Protein AF-A0A661IGG8-F1 (afdb_monomer)

Nearest PDB structures (foldseek):
  1zkb-assembly1_A  TM=8.436E-01  e=4.062E-01  Escherichia coli
  7bg0-assembly2_D  TM=8.543E-01  e=1.352E+00  Escherichia coli K-12
  6les-assembly2_Y  TM=8.564E-01  e=2.61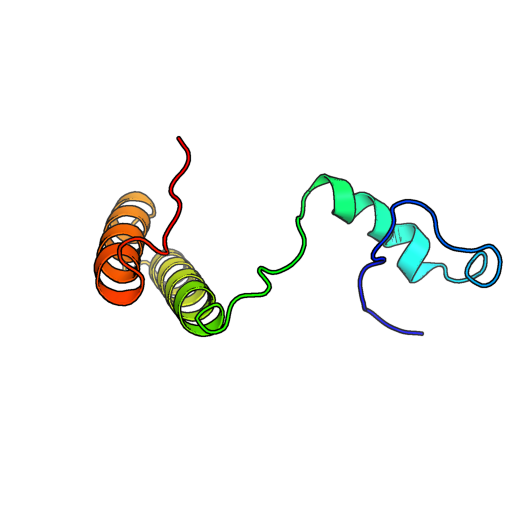9E+00  Escherichia coli K-12
  8art-assembly2_B  TM=7.094E-01  e=2.466E+00  Streptomyces scabiei

Foldseek 3Di:
DDQDEDPDLDDDPVCVVVVNNPVCSVCVVVDDDQDPDPCSVVLVVLVVVLVVCCVVVVDPNVRSVVVSVVSCCVPQPPNDDDDD

pLDDT: mean 91.09, std 7.29, range [63.44, 98.69]

Radius of gyration: 17.33 Å; Cα contacts (8 Å, |Δi|>4): 51; chains: 1; bounding box: 37×26×45 Å

Sequence (84 aa):
GSAHLSILKENAPEYSAWKFGSAVTYMLDYTTSIPNHPKWSVYKTALYQAIQAVETGAMTPDKALEWITDKLTRELGDELIVKG

Solvent-accessible surface area (backbone atoms only — not comparable to full-atom values): 5361 Å² total; per-residue (Å²): 133,80,90,66,77,59,92,51,87,67,74,60,78,91,50,73,80,42,63,66,44,69,70,49,29,70,53,59,82,79,56,77,81,80,73,96,48,95,62,42,65,60,56,52,52,44,52,53,52,32,50,51,30,36,77,71,65,78,30,52,68,68,57,28,51,52,50,41,50,57,50,45,46,72,76,45,42,90,77,54,86,85,81,134

Secondary structure (DSSP, 8-state):
---PPPSSSS--GGGTT-HHHHHHGGGGGS--PPP--TTHHHHHHHHHHHHHHHHTTSS-HHHHHHHHHHHHHHHHGGG-----

Mean predicted aligned error: 4.87 Å

Structure (mmCIF, N/CA/C/O backbone):
data_AF-A0A661IGG8-F1
#
_entry.id   AF-A0A661IGG8-F1
#
loop_
_atom_site.group_PDB
_atom_site.id
_atom_site.type_symbol
_atom_site.label_atom_id
_atom_site.label_alt_id
_atom_site.label_comp_id
_atom_site.label_asym_id
_atom_site.label_entity_id
_atom_site.label_seq_id
_atom_site.pdbx_PDB_ins_code
_atom_site.Cartn_x
_atom_site.Cartn_y
_atom_site.Cartn_z
_atom_site.occupancy
_atom_site.B_iso_or_equiv
_atom_site.auth_seq_id
_atom_site.auth_comp_id
_atom_site.auth_asym_id
_atom_site.auth_atom_id
_atom_site.pdbx_PDB_model_num
ATOM 1 N N . GLY A 1 1 ? 11.091 10.738 -21.391 1.00 63.44 1 GLY A N 1
ATOM 2 C CA . GLY A 1 1 ? 10.898 9.351 -20.927 1.00 63.44 1 GLY A CA 1
ATOM 3 C C . GLY A 1 1 ? 9.783 9.337 -19.907 1.00 63.44 1 GLY A C 1
ATOM 4 O O . GLY A 1 1 ? 9.647 10.324 -19.197 1.00 63.44 1 GLY A O 1
ATOM 5 N N . SER A 1 2 ? 8.969 8.284 -19.871 1.00 74.25 2 SER A N 1
ATOM 6 C CA . SER A 1 2 ? 7.928 8.121 -18.850 1.00 74.25 2 SER A CA 1
ATOM 7 C C . SER A 1 2 ? 8.532 7.646 -17.522 1.00 74.25 2 SER A C 1
ATOM 9 O O . SER A 1 2 ? 9.545 6.945 -17.536 1.00 74.25 2 SER A O 1
ATOM 11 N N . ALA A 1 3 ? 7.910 8.024 -16.403 1.00 80.81 3 ALA A N 1
ATOM 12 C CA . ALA A 1 3 ? 8.218 7.512 -15.066 1.00 80.81 3 ALA A CA 1
ATOM 13 C C . ALA A 1 3 ? 7.252 6.392 -14.621 1.00 80.81 3 ALA A C 1
ATOM 15 O O . ALA A 1 3 ? 7.256 6.002 -13.456 1.00 80.81 3 ALA A O 1
ATOM 16 N N . HIS A 1 4 ? 6.403 5.886 -15.523 1.00 85.12 4 HIS A N 1
ATOM 17 C CA . HIS A 1 4 ? 5.554 4.732 -15.232 1.00 85.12 4 HIS A CA 1
ATOM 18 C C . HIS A 1 4 ? 6.392 3.458 -15.086 1.00 85.12 4 HIS A C 1
ATOM 20 O O . HIS A 1 4 ? 7.384 3.275 -15.791 1.00 85.12 4 HIS A O 1
ATOM 26 N N . LEU A 1 5 ? 5.967 2.574 -14.183 1.00 87.31 5 LEU A N 1
ATOM 27 C CA . LEU A 1 5 ? 6.519 1.229 -14.067 1.00 87.31 5 LEU A CA 1
ATOM 28 C C . LEU A 1 5 ? 6.079 0.386 -15.274 1.00 87.31 5 LEU A C 1
ATOM 30 O O . LEU A 1 5 ? 4.947 0.519 -15.746 1.00 87.31 5 LEU A O 1
ATOM 34 N N . SER A 1 6 ? 6.973 -0.470 -15.768 1.00 85.25 6 SER A N 1
ATOM 35 C CA . SER A 1 6 ? 6.669 -1.467 -16.801 1.00 85.25 6 SER A CA 1
ATOM 36 C C . SER A 1 6 ? 5.479 -2.335 -16.372 1.00 85.25 6 SER A C 1
ATOM 38 O O . SER A 1 6 ? 5.316 -2.600 -15.189 1.00 85.25 6 SER A O 1
ATOM 40 N N . ILE A 1 7 ? 4.644 -2.797 -17.307 1.00 83.19 7 ILE A N 1
ATOM 41 C CA . ILE A 1 7 ? 3.550 -3.740 -16.985 1.00 83.19 7 ILE A CA 1
ATOM 42 C C . ILE A 1 7 ? 4.072 -5.184 -16.972 1.00 83.19 7 ILE A C 1
ATOM 44 O O . ILE A 1 7 ? 3.619 -6.011 -16.185 1.00 83.19 7 ILE A O 1
ATOM 48 N N . LEU A 1 8 ? 5.036 -5.479 -17.847 1.00 85.38 8 LEU A N 1
ATOM 49 C CA . LEU A 1 8 ? 5.662 -6.789 -17.995 1.00 85.38 8 LEU A CA 1
ATOM 50 C C . LEU A 1 8 ? 7.076 -6.779 -17.410 1.00 85.38 8 LEU A C 1
ATOM 52 O O . LEU A 1 8 ? 7.737 -5.741 -17.371 1.00 85.38 8 LEU A O 1
ATOM 56 N N . LYS A 1 9 ? 7.548 -7.961 -17.002 1.00 83.88 9 LYS A N 1
ATOM 57 C CA . LYS A 1 9 ? 8.925 -8.161 -16.519 1.00 83.88 9 LYS A CA 1
ATOM 58 C C . LYS A 1 9 ? 9.970 -8.026 -17.624 1.00 83.88 9 LYS A C 1
ATOM 60 O O . LYS A 1 9 ? 11.120 -7.705 -17.350 1.00 83.88 9 LYS A O 1
ATOM 65 N N . GLU A 1 10 ? 9.560 -8.246 -18.865 1.00 82.56 10 GLU A N 1
ATOM 66 C CA . GLU A 1 10 ? 10.399 -8.071 -20.040 1.00 82.56 10 GLU A CA 1
ATOM 67 C C . GLU A 1 10 ? 9.803 -6.972 -20.913 1.00 82.56 10 GLU A C 1
ATOM 69 O O . GLU A 1 10 ? 8.619 -6.993 -21.257 1.00 82.56 10 GLU A O 1
ATOM 74 N N . ASN A 1 11 ? 10.632 -5.984 -21.237 1.00 78.38 11 ASN A N 1
ATOM 75 C CA . ASN A 1 11 ? 10.251 -4.894 -22.119 1.00 78.38 11 ASN A CA 1
ATOM 76 C C . ASN A 1 11 ? 10.422 -5.323 -23.579 1.00 78.38 11 ASN A C 1
ATOM 78 O O . ASN A 1 11 ? 11.363 -6.043 -23.913 1.00 78.38 11 ASN A O 1
ATOM 82 N N . ALA A 1 12 ? 9.542 -4.836 -24.455 1.00 83.50 12 ALA A N 1
ATOM 83 C CA . ALA A 1 12 ? 9.678 -5.072 -25.888 1.00 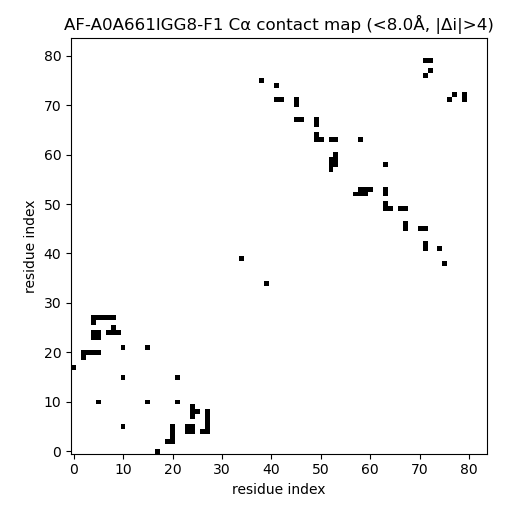83.50 12 ALA A CA 1
ATOM 84 C C . ALA A 1 12 ? 11.008 -4.481 -26.421 1.00 83.50 12 ALA A C 1
ATOM 86 O O . ALA A 1 12 ? 11.518 -3.512 -25.840 1.00 83.50 12 ALA A O 1
ATOM 87 N N . PRO A 1 13 ? 11.591 -5.036 -27.503 1.00 84.88 13 PRO A N 1
ATOM 88 C CA . PRO A 1 13 ? 12.914 -4.642 -28.000 1.00 84.88 13 PRO A CA 1
ATOM 89 C C . PRO A 1 13 ? 13.075 -3.138 -28.264 1.00 84.88 13 PRO A C 1
ATOM 91 O O . PRO A 1 13 ? 14.156 -2.577 -28.062 1.00 84.88 13 PRO A O 1
ATOM 94 N N . GLU A 1 14 ? 11.992 -2.464 -28.650 1.00 85.31 14 GLU A N 1
ATOM 95 C CA . GLU A 1 14 ? 11.930 -1.023 -28.916 1.00 85.31 14 GLU A CA 1
ATOM 96 C C . GLU A 1 14 ? 12.238 -0.176 -27.668 1.00 85.31 14 GLU A C 1
ATOM 98 O O . GLU A 1 14 ? 12.642 0.982 -27.777 1.00 85.31 14 GLU A O 1
ATOM 103 N N . TYR A 1 15 ? 12.104 -0.759 -26.473 1.00 82.25 15 TYR A N 1
ATOM 104 C CA . TYR A 1 15 ? 12.378 -0.123 -25.184 1.00 82.25 15 TYR A CA 1
ATO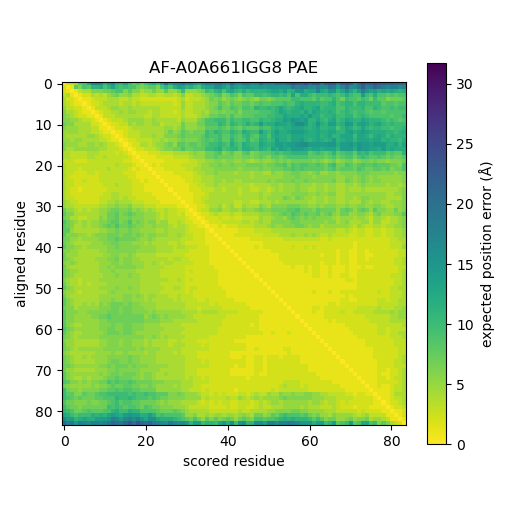M 105 C C . TYR A 1 15 ? 13.736 -0.514 -24.587 1.00 82.25 15 TYR A C 1
ATOM 107 O O . TYR A 1 15 ? 14.043 -0.123 -23.462 1.00 82.25 15 TYR A O 1
ATOM 115 N N . SER A 1 16 ? 14.590 -1.221 -25.333 1.00 79.62 16 SER A N 1
ATOM 116 C CA . SER A 1 16 ? 15.932 -1.635 -24.884 1.00 79.62 16 SER A CA 1
ATOM 117 C C . SER A 1 16 ? 16.821 -0.469 -24.419 1.00 79.62 16 SER A C 1
ATOM 119 O O . SER A 1 16 ? 17.634 -0.630 -23.509 1.00 79.62 16 SER A O 1
ATOM 121 N N . ALA A 1 17 ? 16.634 0.730 -24.979 1.00 85.88 17 ALA A N 1
ATOM 122 C CA . ALA A 1 17 ? 17.362 1.939 -24.589 1.00 85.88 17 ALA A CA 1
ATOM 123 C C . ALA A 1 17 ? 16.745 2.696 -23.390 1.00 85.88 17 ALA A C 1
ATOM 125 O O . ALA A 1 17 ? 17.318 3.688 -22.923 1.00 85.88 17 ALA A O 1
ATOM 126 N N . TRP A 1 18 ? 15.584 2.272 -22.871 1.00 88.81 18 TRP A N 1
ATOM 127 C CA . TRP A 1 18 ? 14.897 2.949 -21.768 1.00 88.81 18 TRP A CA 1
ATOM 128 C C . TRP A 1 18 ? 15.543 2.617 -20.417 1.00 88.81 18 TRP A C 1
ATOM 130 O O . TRP A 1 18 ? 15.050 1.809 -19.634 1.00 88.81 18 TRP A O 1
ATOM 140 N N . LYS A 1 19 ? 16.654 3.304 -20.122 1.00 87.94 19 LYS A N 1
ATOM 141 C CA . LYS A 1 19 ? 17.465 3.092 -18.910 1.00 87.94 19 LYS A CA 1
ATOM 142 C C . LYS A 1 19 ? 16.652 3.114 -17.613 1.00 87.94 19 LYS A C 1
ATOM 144 O O . LYS A 1 19 ? 16.855 2.254 -16.768 1.00 87.94 19 LYS A O 1
ATOM 149 N N . PHE A 1 20 ? 15.747 4.087 -17.460 1.00 87.88 20 PHE A N 1
ATOM 150 C CA . PHE A 1 20 ? 14.925 4.201 -16.252 1.00 87.88 20 PHE A CA 1
ATOM 151 C C . PHE A 1 20 ? 13.990 3.001 -16.092 1.00 87.88 20 PHE A C 1
ATOM 153 O O . PHE A 1 20 ? 14.017 2.370 -15.045 1.00 87.88 20 PHE A O 1
ATOM 160 N N . GLY A 1 21 ? 13.222 2.656 -17.131 1.00 87.62 21 GLY A N 1
ATOM 161 C CA . GLY A 1 21 ? 12.291 1.528 -17.078 1.00 87.62 21 GLY A CA 1
ATOM 162 C C . GLY A 1 21 ? 13.000 0.228 -16.748 1.00 87.62 21 GLY A C 1
ATOM 163 O O . GLY A 1 21 ? 12.626 -0.433 -15.789 1.00 87.62 21 GLY A O 1
ATOM 164 N N . SER A 1 22 ? 14.096 -0.075 -17.449 1.00 86.19 22 SER A N 1
ATOM 165 C CA . SER A 1 22 ? 14.914 -1.259 -17.160 1.00 86.19 22 SER A CA 1
ATOM 166 C C . SER A 1 22 ? 15.452 -1.276 -15.725 1.00 86.19 22 SER A C 1
ATOM 168 O O . SER A 1 22 ? 15.527 -2.341 -15.121 1.00 86.19 22 SER A O 1
ATOM 170 N N . ALA A 1 23 ? 15.790 -0.113 -15.157 1.00 89.56 23 ALA A N 1
ATOM 171 C CA . ALA A 1 23 ? 16.282 -0.011 -13.785 1.00 89.56 23 ALA A CA 1
ATOM 172 C C . ALA A 1 23 ? 15.194 -0.219 -12.720 1.00 89.56 23 ALA A C 1
ATOM 174 O O . ALA A 1 23 ? 15.529 -0.611 -11.607 1.00 89.56 23 ALA A O 1
ATOM 175 N N . VAL A 1 24 ? 13.916 0.032 -13.030 1.00 90.94 24 VAL A N 1
ATOM 176 C CA . VAL A 1 24 ? 12.809 -0.105 -12.065 1.00 90.94 24 VAL A CA 1
ATOM 177 C C . VAL A 1 24 ? 11.926 -1.329 -12.306 1.00 90.94 24 VAL A C 1
ATOM 179 O O . VAL A 1 24 ? 11.154 -1.674 -11.421 1.00 90.94 24 VAL A O 1
ATOM 182 N N . THR A 1 25 ? 12.043 -2.028 -13.444 1.00 89.88 25 THR A N 1
ATOM 183 C CA . THR A 1 25 ? 11.212 -3.207 -13.770 1.00 89.88 25 THR A CA 1
ATOM 184 C C . THR A 1 25 ? 11.249 -4.287 -12.680 1.00 89.88 25 THR A C 1
ATOM 186 O O . THR A 1 25 ? 10.231 -4.931 -12.444 1.00 89.88 25 THR A O 1
ATOM 189 N N . TYR A 1 26 ? 12.366 -4.446 -11.958 1.00 90.81 26 TYR A N 1
ATOM 190 C CA . TYR A 1 26 ? 12.463 -5.395 -10.838 1.00 90.81 26 TYR A CA 1
ATOM 191 C C . TYR A 1 26 ? 11.429 -5.128 -9.725 1.00 90.81 26 TYR A C 1
ATOM 193 O O . TYR A 1 26 ? 11.058 -6.038 -8.991 1.00 90.81 26 TYR A O 1
ATOM 201 N N . MET A 1 27 ? 10.917 -3.896 -9.600 1.00 92.69 27 MET A N 1
ATOM 202 C CA . MET A 1 27 ? 9.886 -3.554 -8.614 1.00 92.69 27 MET A CA 1
ATOM 203 C C . MET A 1 27 ? 8.577 -4.320 -8.845 1.00 92.69 27 MET A C 1
ATOM 205 O O . MET A 1 27 ? 7.785 -4.444 -7.913 1.00 92.69 27 MET A O 1
ATOM 209 N N . LEU A 1 28 ? 8.366 -4.881 -10.045 1.00 92.00 28 LEU A N 1
ATOM 210 C CA . LEU A 1 28 ? 7.252 -5.788 -10.336 1.00 92.00 28 LEU A CA 1
ATOM 211 C C . LEU A 1 28 ? 7.258 -7.062 -9.489 1.00 92.00 28 LEU A C 1
ATOM 213 O O . LEU A 1 28 ? 6.209 -7.680 -9.343 1.00 92.00 28 LEU A O 1
ATOM 217 N N . ASP A 1 29 ? 8.390 -7.437 -8.894 1.00 92.31 29 ASP A N 1
ATOM 218 C CA . ASP A 1 29 ? 8.452 -8.561 -7.955 1.00 92.31 29 ASP A CA 1
ATOM 219 C C . ASP A 1 29 ? 7.833 -8.227 -6.586 1.00 92.31 29 ASP A C 1
ATOM 221 O O . ASP A 1 29 ? 7.510 -9.128 -5.815 1.00 92.31 29 ASP A O 1
ATOM 225 N N . TYR A 1 30 ? 7.633 -6.939 -6.294 1.00 92.62 30 TYR A N 1
ATOM 226 C CA . TYR A 1 30 ? 7.163 -6.437 -4.999 1.00 92.62 30 TYR A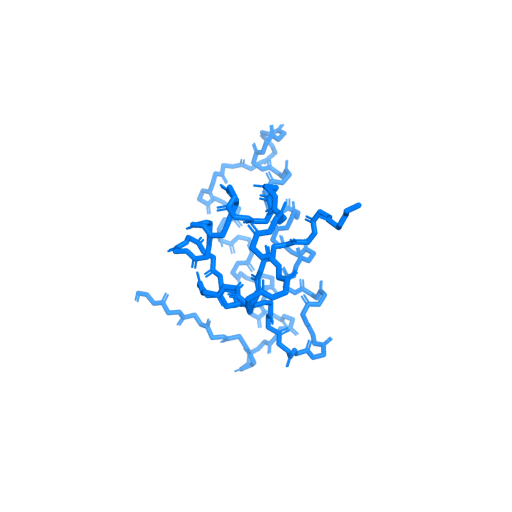 CA 1
ATOM 227 C C . TYR A 1 30 ? 5.817 -5.717 -5.080 1.00 92.62 30 TYR A C 1
ATOM 229 O O . TYR A 1 30 ? 5.381 -5.107 -4.105 1.00 92.62 30 TYR A O 1
ATOM 237 N N . THR A 1 31 ? 5.157 -5.743 -6.236 1.00 90.62 31 THR A N 1
ATOM 238 C CA . THR A 1 31 ? 3.875 -5.068 -6.423 1.00 90.62 31 THR A CA 1
ATOM 239 C C . THR A 1 31 ? 2.907 -5.911 -7.238 1.00 90.62 31 THR A C 1
ATOM 241 O O . THR A 1 31 ? 3.258 -6.924 -7.834 1.00 90.62 31 THR A O 1
ATOM 244 N N . THR A 1 32 ? 1.654 -5.477 -7.253 1.00 86.69 32 THR A N 1
ATOM 245 C CA . THR A 1 32 ? 0.586 -6.061 -8.060 1.00 86.69 32 THR A CA 1
ATOM 246 C C . THR A 1 32 ? -0.095 -4.960 -8.862 1.00 86.69 32 THR A C 1
ATOM 248 O O . THR A 1 32 ? 0.088 -3.767 -8.605 1.00 86.69 32 THR A O 1
ATOM 251 N N . SER A 1 33 ? -0.876 -5.342 -9.870 1.00 86.31 33 SER A N 1
ATOM 252 C CA . SER A 1 33 ? -1.694 -4.376 -10.595 1.00 86.31 33 SER A CA 1
ATOM 253 C C . SER A 1 33 ? -2.776 -3.796 -9.687 1.00 86.31 33 SER A C 1
ATOM 255 O O . SER A 1 33 ? -3.373 -4.499 -8.873 1.00 86.31 33 SER A O 1
ATOM 257 N N . ILE A 1 34 ? -3.060 -2.509 -9.873 1.00 87.06 34 ILE A N 1
ATOM 258 C CA . ILE A 1 34 ? -4.158 -1.832 -9.183 1.00 87.06 34 ILE A CA 1
ATOM 259 C C . ILE A 1 34 ? -5.478 -2.569 -9.489 1.00 87.06 34 ILE A C 1
ATOM 261 O O . ILE A 1 34 ? -5.736 -2.859 -10.662 1.00 87.06 34 ILE A O 1
ATOM 265 N N . PRO A 1 35 ? -6.332 -2.849 -8.484 1.00 88.25 35 PRO A N 1
ATOM 266 C CA . PRO A 1 35 ? -7.623 -3.487 -8.705 1.00 88.25 35 PRO A CA 1
ATOM 267 C C . PRO A 1 35 ? -8.492 -2.721 -9.707 1.00 88.25 35 PRO A C 1
ATOM 269 O O . PRO A 1 35 ? -8.765 -1.531 -9.536 1.00 88.25 35 PRO A O 1
ATOM 272 N N . ASN A 1 36 ? -8.985 -3.422 -10.730 1.00 89.81 36 ASN A N 1
ATOM 273 C CA . ASN A 1 36 ? -9.966 -2.883 -11.668 1.00 89.81 36 ASN A CA 1
ATOM 274 C C . ASN A 1 36 ? -11.374 -2.978 -11.062 1.00 89.81 36 ASN A C 1
ATOM 276 O O . ASN A 1 36 ? -12.149 -3.870 -1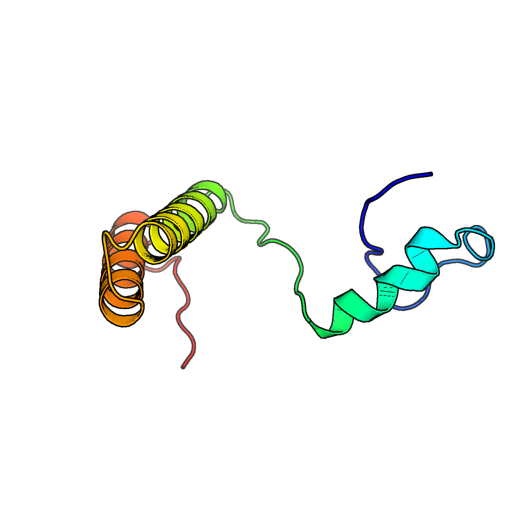1.400 1.00 89.81 36 ASN A O 1
ATOM 280 N N . HIS A 1 37 ? -11.669 -2.100 -10.103 1.00 92.31 37 HIS A N 1
ATOM 281 C CA . HIS A 1 37 ? -12.927 -2.118 -9.363 1.00 92.31 37 HIS A CA 1
ATOM 282 C C . HIS A 1 37 ? -13.511 -0.703 -9.206 1.00 92.31 37 HIS A C 1
ATOM 284 O O . HIS A 1 37 ? -12.767 0.203 -8.819 1.00 92.31 37 HIS A O 1
ATOM 290 N N . PRO A 1 38 ? -14.827 -0.476 -9.417 1.00 94.56 38 PRO A N 1
ATOM 291 C CA . PRO A 1 38 ? -15.435 0.857 -9.291 1.00 94.56 38 PRO A CA 1
ATOM 292 C C . PRO A 1 38 ? -15.225 1.496 -7.914 1.00 94.56 38 PRO A C 1
ATOM 294 O O . PRO A 1 38 ? -15.026 2.704 -7.798 1.00 94.56 38 PRO A O 1
ATOM 297 N N . LYS A 1 39 ? -15.204 0.673 -6.859 1.00 94.69 39 LYS A N 1
ATOM 298 C CA . LYS A 1 39 ? -14.948 1.114 -5.480 1.00 94.69 39 LYS A CA 1
ATOM 299 C C . LYS A 1 39 ? -13.462 1.142 -5.096 1.00 94.69 39 LYS A C 1
ATOM 301 O O . LYS A 1 39 ? -13.148 1.305 -3.923 1.00 94.69 39 LYS A O 1
ATOM 306 N N . TRP A 1 40 ? -12.525 1.034 -6.043 1.00 94.31 40 TRP A N 1
ATOM 307 C CA . TRP A 1 40 ? -11.085 1.125 -5.747 1.00 94.31 40 TRP A CA 1
ATOM 308 C C . TRP A 1 40 ? -10.720 2.403 -4.977 1.00 94.31 40 TRP A C 1
ATOM 310 O O . TRP A 1 40 ? -9.907 2.373 -4.054 1.00 94.31 40 TRP A O 1
ATOM 320 N N . SER A 1 41 ? -11.362 3.530 -5.304 1.00 94.94 41 SER A N 1
ATOM 321 C CA . SER A 1 41 ? -11.107 4.785 -4.593 1.00 94.94 41 SER A CA 1
ATOM 322 C C . SER A 1 41 ? -11.450 4.711 -3.103 1.00 94.94 41 SER A C 1
ATOM 324 O O . SER A 1 41 ? -10.796 5.386 -2.316 1.00 94.94 41 SER A O 1
ATOM 326 N N . VAL A 1 42 ? -12.445 3.910 -2.710 1.00 96.19 42 VAL A N 1
ATOM 327 C CA . VAL A 1 42 ? -12.826 3.717 -1.304 1.00 96.19 42 VAL A CA 1
ATOM 328 C C . VAL A 1 42 ? -11.701 3.009 -0.550 1.00 96.19 42 VAL A C 1
ATOM 330 O O . VAL A 1 42 ? -11.212 3.529 0.453 1.00 96.19 42 VAL A O 1
ATOM 333 N N . TYR A 1 43 ? -11.222 1.888 -1.101 1.00 95.44 43 TYR A N 1
ATOM 334 C CA . TYR A 1 43 ? -10.085 1.148 -0.553 1.00 95.44 43 TYR A CA 1
ATOM 335 C C . TYR A 1 43 ? -8.846 2.034 -0.408 1.00 95.44 43 TYR A C 1
ATOM 337 O O . TYR A 1 43 ? -8.280 2.166 0.677 1.00 95.44 43 TYR A O 1
ATOM 345 N N . LYS A 1 44 ? -8.456 2.692 -1.506 1.00 95.56 44 LYS A N 1
ATOM 346 C CA . LYS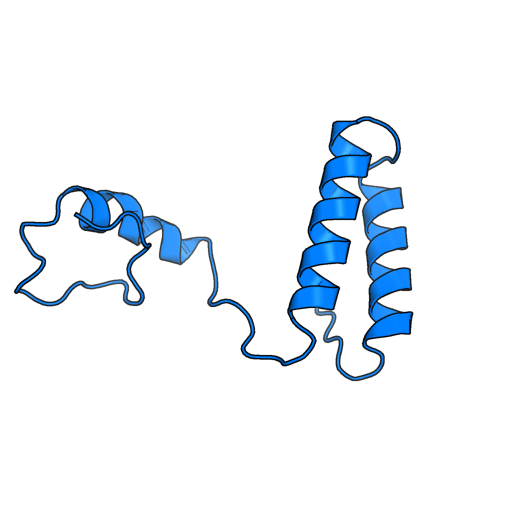 A 1 44 ? -7.262 3.536 -1.569 1.00 95.56 44 LYS A CA 1
ATOM 347 C C . LYS A 1 44 ? -7.306 4.653 -0.526 1.00 95.56 44 LYS A C 1
ATOM 349 O O . LYS A 1 44 ? -6.318 4.878 0.165 1.00 95.56 44 LYS A O 1
ATOM 354 N N . THR A 1 45 ? -8.436 5.352 -0.406 1.00 97.25 45 THR A N 1
ATOM 355 C CA . THR A 1 45 ? -8.585 6.447 0.562 1.00 97.25 45 THR A CA 1
ATOM 356 C C . THR A 1 45 ? -8.432 5.949 1.995 1.00 97.25 45 THR A C 1
ATOM 358 O O . THR A 1 45 ? -7.682 6.554 2.757 1.00 97.25 45 THR A O 1
ATOM 361 N N . ALA A 1 46 ? -9.084 4.839 2.356 1.00 97.50 46 ALA A N 1
ATOM 362 C CA . ALA A 1 46 ? -8.958 4.271 3.695 1.00 97.50 46 ALA A CA 1
ATOM 363 C C . ALA A 1 46 ? -7.509 3.852 4.001 1.00 97.50 46 ALA A C 1
ATOM 365 O O . ALA A 1 46 ? -6.999 4.155 5.077 1.00 97.50 46 ALA A O 1
ATOM 366 N N . LEU A 1 47 ? -6.813 3.237 3.038 1.00 96.31 47 LEU A N 1
ATOM 367 C CA . LEU A 1 47 ? -5.414 2.835 3.197 1.00 96.31 47 LEU A CA 1
ATOM 368 C C . LEU A 1 47 ? -4.493 4.022 3.497 1.00 96.31 47 LEU A C 1
ATOM 370 O O . LEU A 1 47 ? -3.746 3.984 4.472 1.00 96.31 47 LEU A O 1
ATOM 374 N N . TYR A 1 48 ? -4.570 5.095 2.709 1.00 97.75 48 TYR A N 1
ATOM 375 C CA . TYR A 1 48 ? -3.729 6.272 2.947 1.00 97.75 48 TYR A CA 1
ATOM 376 C C . TYR A 1 48 ? -4.080 7.003 4.246 1.00 97.75 48 TYR A C 1
ATOM 378 O O . TYR A 1 48 ? -3.181 7.508 4.911 1.00 97.75 48 TYR A O 1
ATOM 386 N N . GLN A 1 49 ? -5.355 7.025 4.643 1.00 98.31 49 GLN A N 1
ATOM 387 C CA . GLN A 1 49 ? -5.765 7.581 5.936 1.00 98.31 49 GLN A CA 1
ATOM 388 C C . GLN A 1 49 ? -5.170 6.794 7.110 1.00 98.31 49 GLN A C 1
ATOM 390 O O . GLN A 1 49 ? -4.677 7.401 8.058 1.00 98.31 49 GLN A O 1
ATOM 395 N N . ALA A 1 50 ? -5.172 5.460 7.032 1.00 98.38 50 ALA A N 1
ATOM 396 C CA . ALA A 1 50 ? -4.562 4.604 8.046 1.00 98.38 50 ALA A CA 1
ATOM 397 C C . ALA A 1 50 ? -3.045 4.843 8.145 1.00 98.38 50 ALA A C 1
ATOM 399 O O . ALA A 1 50 ? -2.531 5.044 9.243 1.00 98.38 50 ALA A O 1
ATOM 400 N N . ILE A 1 51 ? -2.345 4.903 7.004 1.00 98.38 51 ILE A N 1
ATOM 401 C CA . ILE A 1 51 ? -0.904 5.207 6.953 1.00 98.38 51 ILE A CA 1
ATOM 402 C C . ILE A 1 51 ? -0.619 6.572 7.586 1.00 98.38 51 ILE A C 1
ATOM 404 O O . ILE A 1 51 ? 0.204 6.666 8.493 1.00 98.38 51 ILE A O 1
ATOM 408 N N . GLN A 1 52 ? -1.352 7.613 7.185 1.00 98.56 52 GLN A N 1
ATOM 409 C CA . GLN A 1 52 ? -1.182 8.960 7.728 1.00 98.56 52 GLN A CA 1
ATOM 410 C C . GLN A 1 52 ? -1.418 9.004 9.247 1.00 98.56 52 GLN A C 1
ATOM 412 O O . GLN A 1 52 ? -0.697 9.691 9.974 1.00 98.56 52 GLN A O 1
ATOM 417 N N . ALA A 1 53 ? -2.419 8.278 9.753 1.00 98.50 53 ALA A N 1
ATOM 418 C CA . ALA A 1 53 ? -2.702 8.214 11.185 1.00 98.50 53 ALA A CA 1
ATOM 419 C C . ALA A 1 53 ? -1.553 7.567 11.975 1.00 98.50 53 ALA A C 1
ATOM 421 O O . ALA A 1 53 ? -1.249 8.014 13.081 1.00 98.50 53 ALA A O 1
ATOM 422 N N . VAL A 1 54 ? -0.886 6.563 11.399 1.00 98.69 54 VAL A N 1
ATOM 423 C CA . VAL A 1 54 ? 0.312 5.951 11.990 1.00 98.69 54 VAL A CA 1
ATOM 424 C C . VAL A 1 54 ? 1.497 6.913 11.944 1.00 98.69 54 VAL A C 1
ATOM 426 O O . VAL A 1 54 ? 2.130 7.151 12.970 1.00 98.69 54 VAL A O 1
ATOM 429 N N . GLU A 1 55 ? 1.773 7.517 10.787 1.00 98.38 55 GLU A N 1
ATOM 430 C CA . GLU A 1 55 ? 2.909 8.432 10.592 1.00 98.38 55 GLU A CA 1
ATOM 431 C C . GLU A 1 55 ? 2.845 9.669 11.497 1.00 98.38 55 GLU A C 1
ATOM 433 O O . GLU A 1 55 ? 3.869 10.169 11.956 1.00 98.38 55 GLU A O 1
ATOM 438 N N . THR A 1 56 ? 1.636 10.153 11.782 1.00 98.50 56 THR A N 1
ATOM 439 C CA . THR A 1 56 ? 1.406 11.308 12.665 1.00 98.50 56 THR A CA 1
ATOM 440 C C . THR A 1 56 ? 1.311 10.939 14.148 1.00 98.50 56 THR A C 1
ATOM 442 O O . THR A 1 56 ? 1.194 11.827 14.990 1.00 98.50 56 THR A O 1
ATOM 445 N N . GLY A 1 57 ? 1.345 9.647 14.488 1.00 98.25 57 GLY A N 1
ATOM 446 C CA . GLY A 1 57 ? 1.181 9.156 15.858 1.00 98.25 57 GLY A CA 1
ATOM 447 C C . GLY A 1 57 ? -0.254 9.224 16.395 1.00 98.25 57 GLY A C 1
ATOM 448 O O . GLY A 1 57 ? -0.470 8.991 17.583 1.00 98.25 57 GLY A O 1
ATOM 449 N N . ALA A 1 58 ? -1.246 9.520 15.548 1.00 98.44 58 ALA A N 1
ATOM 450 C CA . ALA A 1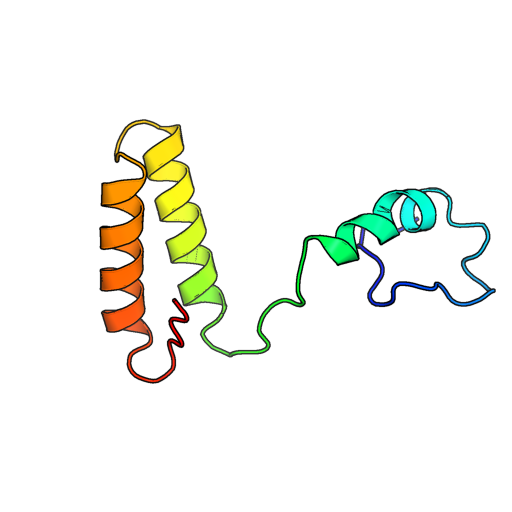 58 ? -2.660 9.517 15.925 1.00 98.44 58 ALA A CA 1
ATOM 451 C C . ALA A 1 58 ? -3.185 8.098 16.220 1.00 98.44 58 ALA A C 1
ATOM 453 O O . ALA A 1 58 ? -4.099 7.927 17.029 1.00 98.44 58 ALA A O 1
ATOM 454 N N . MET A 1 59 ? -2.608 7.076 15.580 1.00 98.56 59 MET A N 1
ATOM 455 C CA . MET A 1 59 ? -2.898 5.662 15.822 1.00 98.56 59 MET A CA 1
ATOM 456 C C . MET A 1 59 ? -1.609 4.838 15.875 1.00 98.56 59 MET A C 1
ATOM 458 O O . MET A 1 59 ? -0.613 5.173 15.241 1.00 98.56 59 MET A O 1
ATOM 462 N N . THR A 1 60 ? -1.638 3.723 16.606 1.00 98.56 60 THR A N 1
ATOM 463 C CA . THR A 1 60 ? -0.626 2.668 16.453 1.00 98.56 60 THR A CA 1
ATOM 464 C C . THR A 1 60 ? -0.918 1.848 15.189 1.00 98.56 60 THR A C 1
ATOM 466 O O . THR A 1 60 ? -2.068 1.843 14.739 1.00 98.56 60 THR A O 1
ATOM 469 N N . PRO A 1 61 ? 0.067 1.118 14.629 1.00 98.31 61 PRO A N 1
ATOM 470 C CA . PRO A 1 61 ? -0.166 0.228 13.489 1.00 98.31 61 PRO A CA 1
ATOM 471 C C . PRO A 1 61 ? -1.332 -0.749 13.701 1.00 98.31 61 PRO A C 1
ATOM 473 O O . PRO A 1 61 ? -2.200 -0.848 12.838 1.00 98.31 61 PRO A O 1
ATOM 476 N N . ASP A 1 62 ? -1.414 -1.382 14.875 1.00 98.12 62 ASP A N 1
ATOM 477 C CA . ASP A 1 62 ? -2.489 -2.333 15.194 1.00 98.12 62 ASP A CA 1
ATOM 478 C C . ASP A 1 62 ? -3.870 -1.662 15.189 1.00 98.12 62 ASP A C 1
ATOM 480 O O . ASP A 1 62 ? -4.803 -2.151 14.557 1.00 98.12 62 ASP A O 1
ATOM 484 N N . LYS A 1 63 ? -3.991 -0.475 15.802 1.00 98.31 63 LYS A N 1
ATOM 485 C CA . LYS A 1 63 ? -5.250 0.287 15.800 1.00 98.31 63 LYS A CA 1
ATOM 486 C C . LYS A 1 63 ? -5.646 0.752 14.402 1.00 98.31 63 LYS A C 1
ATOM 488 O O . LYS A 1 63 ? -6.829 0.789 14.077 1.00 98.31 63 LYS A O 1
ATOM 493 N N . ALA A 1 64 ? -4.671 1.126 13.576 1.00 98.44 64 ALA A N 1
ATOM 494 C CA . ALA A 1 64 ? -4.924 1.519 12.197 1.00 98.44 64 ALA A CA 1
ATOM 495 C C . ALA A 1 64 ? -5.400 0.325 11.350 1.00 98.44 64 ALA A C 1
ATOM 497 O O . ALA A 1 64 ? -6.284 0.500 10.509 1.00 98.44 64 ALA A O 1
ATOM 498 N N . LEU A 1 65 ? -4.868 -0.879 11.604 1.00 96.44 65 LEU A N 1
ATOM 499 C CA . LEU A 1 65 ? -5.299 -2.123 10.962 1.00 96.44 65 LEU A CA 1
ATOM 500 C C . LEU A 1 65 ? -6.735 -2.510 11.349 1.00 96.44 65 LEU A C 1
ATOM 502 O O . LEU A 1 65 ? -7.534 -2.862 10.479 1.00 96.44 65 LEU A O 1
ATOM 506 N N . GLU A 1 66 ? -7.083 -2.417 12.631 1.00 97.19 66 GLU A N 1
ATOM 507 C CA . GLU A 1 66 ? -8.460 -2.623 13.099 1.00 97.19 66 GLU A CA 1
ATOM 508 C C . GLU A 1 66 ? -9.406 -1.615 12.434 1.00 97.19 66 GLU A C 1
ATOM 510 O O . GLU A 1 66 ? -10.405 -1.986 11.818 1.00 97.19 66 GLU A O 1
ATOM 515 N N . TRP A 1 67 ? -9.039 -0.331 12.462 1.00 97.88 67 TRP A N 1
ATOM 516 C CA . TRP A 1 67 ? -9.850 0.742 11.898 1.00 97.88 67 TRP A CA 1
ATOM 517 C C . TRP A 1 67 ? -10.099 0.583 10.394 1.00 97.88 67 TRP A C 1
ATOM 519 O O . TRP A 1 67 ? -11.238 0.736 9.940 1.00 97.88 67 TRP A O 1
ATOM 529 N N . ILE A 1 68 ? -9.057 0.282 9.608 1.00 96.94 68 ILE A N 1
ATOM 530 C CA . ILE A 1 68 ? -9.207 0.120 8.158 1.00 96.94 68 ILE A CA 1
ATOM 531 C C . ILE A 1 68 ? -10.049 -1.119 7.841 1.00 96.94 68 ILE A C 1
ATOM 533 O O . ILE A 1 68 ? -10.904 -1.050 6.959 1.00 96.94 68 ILE A O 1
ATOM 537 N N . THR A 1 69 ? -9.871 -2.213 8.588 1.00 95.12 69 THR A N 1
ATOM 538 C CA . THR A 1 69 ? -10.661 -3.443 8.430 1.00 95.12 69 THR A CA 1
ATOM 539 C C . THR A 1 69 ? -12.138 -3.170 8.688 1.00 95.12 69 THR A C 1
ATOM 541 O O . THR A 1 69 ? -12.979 -3.472 7.839 1.00 95.12 69 THR A O 1
ATOM 544 N N . ASP A 1 70 ? -12.461 -2.500 9.794 1.00 96.25 70 ASP A N 1
ATOM 545 C CA . ASP A 1 70 ? -13.832 -2.127 10.138 1.00 96.25 70 ASP A CA 1
ATOM 546 C C . ASP A 1 70 ? -14.451 -1.174 9.115 1.00 96.25 70 ASP A C 1
ATOM 548 O O . ASP A 1 70 ? -15.634 -1.284 8.779 1.00 96.25 70 ASP A O 1
ATOM 552 N N . LYS A 1 71 ? -13.685 -0.186 8.641 1.00 96.44 71 LYS A N 1
ATOM 553 C CA . LYS A 1 71 ? -14.155 0.786 7.648 1.00 96.44 71 LYS A CA 1
ATOM 554 C C . LYS A 1 71 ? -14.449 0.107 6.314 1.00 96.44 71 LYS A C 1
ATOM 556 O O . LYS A 1 71 ? -15.539 0.282 5.774 1.00 96.44 71 LYS A O 1
ATOM 561 N N . LEU A 1 72 ? -13.505 -0.677 5.799 1.00 96.69 72 LEU A N 1
ATOM 562 C CA . LEU A 1 72 ? -13.656 -1.346 4.511 1.00 96.69 72 LEU A CA 1
ATOM 563 C C . LEU A 1 72 ? -14.737 -2.421 4.552 1.00 96.69 72 LEU A C 1
ATOM 565 O O . LEU A 1 72 ? -15.503 -2.518 3.600 1.00 96.69 72 LEU A O 1
ATOM 569 N N . THR A 1 73 ? -14.872 -3.159 5.655 1.00 95.50 73 THR A N 1
ATOM 570 C CA . THR A 1 73 ? -15.966 -4.128 5.826 1.00 95.50 73 THR A CA 1
ATOM 571 C C . THR A 1 73 ? -17.329 -3.437 5.745 1.00 95.50 73 THR A C 1
ATOM 573 O O . THR A 1 73 ? -18.229 -3.925 5.071 1.00 95.50 73 THR A O 1
ATOM 576 N N . ARG A 1 74 ? -17.484 -2.254 6.358 1.00 95.81 74 ARG A N 1
ATOM 577 C CA . ARG A 1 74 ? -18.734 -1.475 6.294 1.00 95.81 74 ARG A CA 1
ATOM 578 C C . ARG A 1 74 ? -19.021 -0.879 4.915 1.00 95.81 74 ARG A C 1
ATOM 580 O O . ARG A 1 74 ? -20.181 -0.795 4.529 1.00 95.81 74 ARG A O 1
ATOM 587 N N . GLU A 1 75 ? -17.998 -0.424 4.194 1.00 95.88 75 GLU A N 1
ATOM 588 C CA . GLU A 1 75 ? -18.178 0.297 2.921 1.00 95.88 75 GLU A CA 1
ATOM 589 C C . GLU A 1 75 ? -18.193 -0.618 1.687 1.00 95.88 75 GLU A C 1
ATOM 591 O O . GLU A 1 75 ? -18.824 -0.293 0.675 1.00 95.88 75 GLU A O 1
ATOM 596 N N . LEU A 1 76 ? -17.498 -1.754 1.754 1.00 95.38 76 LEU A N 1
ATOM 597 C CA . LEU A 1 76 ? -17.351 -2.699 0.647 1.00 95.38 76 LEU A CA 1
ATOM 598 C C . LEU A 1 76 ? -18.112 -4.010 0.881 1.00 95.38 76 LEU A C 1
ATOM 600 O O . LEU A 1 76 ? -18.486 -4.647 -0.099 1.00 95.38 76 LEU A O 1
ATOM 604 N N . GLY A 1 77 ? -18.391 -4.391 2.133 1.00 93.19 77 GLY A N 1
ATOM 605 C CA . GLY A 1 77 ? -19.129 -5.615 2.454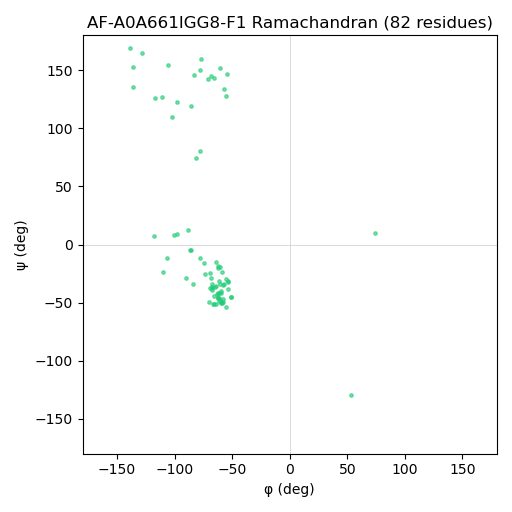 1.00 93.19 77 GLY A CA 1
ATOM 606 C C . GLY A 1 77 ? -18.509 -6.847 1.796 1.00 93.19 77 GLY A C 1
ATOM 607 O O . GLY A 1 77 ? -17.295 -7.039 1.851 1.00 93.19 77 GLY A O 1
ATOM 608 N N . ASP A 1 78 ? -19.343 -7.629 1.112 1.00 93.38 78 ASP A N 1
ATOM 609 C CA . ASP A 1 78 ? -18.947 -8.860 0.414 1.00 93.38 78 ASP A CA 1
ATOM 610 C C . ASP A 1 78 ? -17.962 -8.627 -0.750 1.00 93.38 78 ASP A C 1
ATOM 612 O O . ASP A 1 78 ? -17.334 -9.568 -1.231 1.00 93.38 78 ASP A O 1
ATOM 616 N N . GLU A 1 79 ? -17.796 -7.381 -1.213 1.00 92.44 79 GLU A N 1
ATOM 617 C CA . GLU A 1 79 ? -16.811 -7.024 -2.245 1.00 92.44 79 GLU A CA 1
ATOM 618 C C . GLU A 1 79 ? -15.379 -6.917 -1.673 1.00 92.44 79 GLU A C 1
ATOM 620 O O . GLU A 1 79 ? -14.412 -6.847 -2.437 1.00 92.44 79 GLU A O 1
ATOM 625 N N . LEU A 1 80 ? -15.213 -6.909 -0.342 1.00 91.88 80 LEU A N 1
ATOM 626 C CA . LEU A 1 80 ? -13.907 -6.960 0.314 1.00 91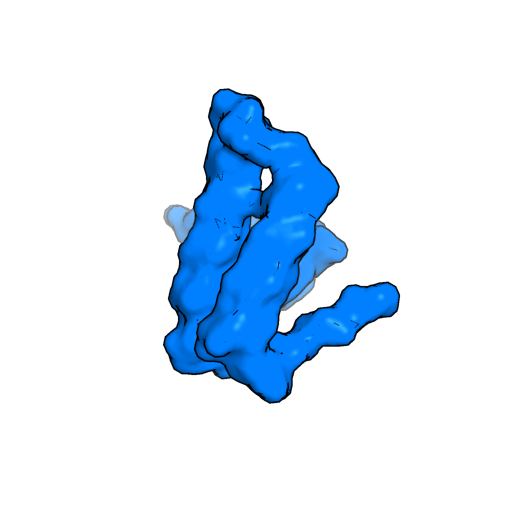.88 80 LEU A CA 1
ATOM 627 C C . LEU A 1 80 ? -13.437 -8.408 0.479 1.00 91.88 80 LEU A C 1
ATOM 629 O O . LEU A 1 80 ? -14.023 -9.195 1.217 1.00 91.88 80 LEU A O 1
ATOM 633 N N . ILE A 1 81 ? -12.298 -8.732 -0.128 1.00 87.12 81 ILE A N 1
ATOM 634 C CA . ILE A 1 81 ? -11.642 -10.030 0.048 1.00 87.12 81 ILE A CA 1
ATOM 635 C C . ILE A 1 81 ? -10.467 -9.860 1.013 1.00 87.12 81 ILE A C 1
ATOM 637 O O . ILE A 1 81 ? -9.447 -9.272 0.650 1.00 87.12 81 ILE A O 1
ATOM 641 N N . VAL A 1 82 ? -10.588 -10.413 2.221 1.00 83.06 82 VAL A N 1
ATOM 642 C CA . VAL A 1 82 ? -9.487 -10.508 3.191 1.00 83.06 82 VAL A CA 1
ATOM 643 C C . VAL A 1 82 ? -8.877 -11.905 3.102 1.00 83.06 82 VAL A C 1
ATOM 645 O O . VAL A 1 82 ? -9.578 -12.904 3.254 1.00 83.06 82 VAL A O 1
ATOM 648 N N . LYS A 1 83 ? -7.573 -11.980 2.828 1.00 78.31 83 LYS A N 1
ATOM 649 C CA . LYS A 1 83 ? -6.805 -13.232 2.836 1.00 78.31 83 LYS A CA 1
ATOM 650 C C . LYS A 1 83 ? -5.833 -13.190 4.013 1.00 78.31 83 LYS A C 1
ATOM 652 O O . LYS A 1 83 ? -5.118 -12.199 4.147 1.00 78.31 83 LYS A O 1
ATOM 657 N N . GLY A 1 84 ? -5.873 -14.221 4.855 1.00 66.12 84 GLY A N 1
ATOM 658 C CA . GLY A 1 84 ? -4.918 -14.445 5.946 1.00 66.12 84 GLY A CA 1
ATOM 659 C C . GLY A 1 84 ? -3.709 -15.253 5.504 1.00 66.12 84 GLY A C 1
ATOM 660 O O . GLY A 1 84 ? -3.788 -15.880 4.421 1.00 66.12 84 GLY A O 1
#